Protein AF-A0A1N6KDY8-F1 (afdb_monomer)

Nearest PDB structures (foldseek):
  8d9o-assembly1_A  TM=4.601E-01  e=8.403E+00  synthetic construct

Foldseek 3Di:
DVVLVVLLVVLVVLLVVLVVVLVCCVVPVPVVLVVLLLLLQLVQDDDPDPLNVRRDNDSVVSVVVSVVLSVLSVLLSVLSVQLSVLSVVCVVPDPVSNVVSNPSSVVSVVSVCCSCCVVCVVSVVVSPDHDPPVVVCVVDPDDDDDDDD

Structure (mmCIF, N/CA/C/O backbone):
data_AF-A0A1N6KDY8-F1
#
_entry.id   AF-A0A1N6KDY8-F1
#
loop_
_atom_site.group_PDB
_atom_site.id
_atom_site.type_symbol
_atom_site.label_atom_id
_atom_site.label_alt_id
_atom_site.label_comp_id
_atom_site.label_asym_id
_atom_site.label_entity_id
_atom_site.label_seq_id
_atom_site.pdbx_PDB_ins_code
_atom_site.Cartn_x
_atom_site.Cartn_y
_atom_site.Cartn_z
_atom_site.occupancy
_atom_site.B_iso_or_equiv
_atom_site.auth_seq_id
_atom_site.auth_comp_id
_atom_site.auth_asym_id
_atom_site.auth_atom_id
_atom_site.pdbx_PDB_model_num
ATOM 1 N N . MET A 1 1 ? -8.803 4.320 28.330 1.00 80.94 1 MET A N 1
ATOM 2 C CA . MET A 1 1 ? -9.371 4.490 26.966 1.00 80.94 1 MET A CA 1
ATOM 3 C C . MET A 1 1 ? -8.377 5.062 25.954 1.00 80.94 1 MET A C 1
ATOM 5 O O . MET A 1 1 ? -8.415 4.642 24.803 1.00 80.94 1 MET A O 1
ATOM 9 N N . THR A 1 2 ? -7.444 5.923 26.368 1.00 91.69 2 THR A N 1
ATOM 10 C CA . THR A 1 2 ? -6.427 6.573 25.516 1.00 91.69 2 THR A CA 1
ATOM 11 C C . THR A 1 2 ? -5.674 5.621 24.578 1.00 91.69 2 THR A C 1
ATOM 13 O O . THR A 1 2 ? -5.621 5.867 23.379 1.00 91.69 2 THR A O 1
ATOM 16 N N . ILE A 1 3 ? -5.186 4.475 25.074 1.00 92.88 3 ILE A N 1
ATOM 17 C CA . ILE A 1 3 ? -4.441 3.494 24.256 1.00 92.88 3 ILE A CA 1
ATOM 18 C C . ILE A 1 3 ? -5.282 2.940 23.094 1.00 92.88 3 ILE A C 1
ATOM 20 O O . ILE A 1 3 ? -4.768 2.726 21.999 1.00 92.88 3 ILE A O 1
ATOM 24 N N . ARG A 1 4 ? -6.581 2.685 23.308 1.00 91.44 4 ARG A N 1
ATOM 25 C CA . ARG A 1 4 ? -7.453 2.128 22.259 1.00 91.44 4 ARG A CA 1
ATOM 26 C C . ARG A 1 4 ? -7.716 3.155 21.159 1.00 91.44 4 ARG A C 1
ATOM 28 O O . ARG A 1 4 ? -7.680 2.796 19.988 1.00 91.44 4 ARG A O 1
ATOM 35 N N . VAL A 1 5 ? -7.932 4.414 21.544 1.00 92.31 5 VAL A N 1
ATOM 36 C CA . VAL A 1 5 ? -8.114 5.531 20.605 1.00 92.31 5 VAL A CA 1
ATOM 37 C C . VAL A 1 5 ? -6.829 5.790 19.823 1.00 92.31 5 VAL A C 1
ATOM 39 O O . VAL A 1 5 ? -6.884 5.881 18.605 1.00 92.31 5 VAL A O 1
ATOM 42 N N . SER A 1 6 ? -5.672 5.803 20.490 1.00 95.69 6 SER A N 1
ATOM 43 C CA . SER A 1 6 ? -4.367 5.955 19.834 1.00 95.69 6 SER A CA 1
ATOM 44 C C . SER A 1 6 ? -4.143 4.897 18.747 1.00 95.69 6 SER A C 1
ATOM 46 O O . SER A 1 6 ? -3.841 5.248 17.611 1.00 95.69 6 SER A O 1
ATOM 48 N N . LYS A 1 7 ? -4.396 3.612 19.040 1.00 93.88 7 LYS A N 1
ATOM 49 C CA . LYS A 1 7 ? -4.294 2.535 18.035 1.00 93.88 7 LYS A CA 1
ATOM 50 C C . LYS A 1 7 ? -5.215 2.761 16.837 1.00 93.88 7 LYS A C 1
ATOM 52 O O . LYS A 1 7 ? -4.834 2.456 15.717 1.00 93.88 7 LYS A O 1
ATOM 57 N N . LEU A 1 8 ? -6.418 3.273 17.075 1.00 94.69 8 LEU A N 1
ATOM 58 C CA . LEU A 1 8 ? -7.387 3.535 16.019 1.00 94.69 8 LEU A CA 1
ATOM 59 C C . LEU A 1 8 ? -6.962 4.706 15.134 1.00 94.69 8 LEU A C 1
ATOM 61 O O . LEU A 1 8 ? -7.025 4.585 13.917 1.00 94.69 8 LEU A O 1
ATOM 65 N N . LEU A 1 9 ? -6.482 5.796 15.739 1.00 96.12 9 LEU A N 1
ATOM 66 C CA . LEU A 1 9 ? -5.964 6.951 15.008 1.00 96.12 9 LEU A CA 1
ATOM 67 C C . LEU A 1 9 ? -4.767 6.565 14.138 1.00 96.12 9 LEU A C 1
ATOM 69 O O . LEU A 1 9 ? -4.732 6.945 12.978 1.00 96.12 9 LEU A O 1
ATOM 73 N N . LEU A 1 10 ? -3.839 5.747 14.646 1.00 96.94 10 LEU A N 1
ATOM 74 C CA . LEU A 1 10 ? -2.696 5.271 13.857 1.00 96.94 10 LEU A CA 1
ATOM 75 C C . LEU A 1 10 ? -3.132 4.474 12.617 1.00 96.94 10 LEU A C 1
ATOM 77 O O . LEU A 1 10 ? -2.636 4.722 11.519 1.00 96.94 10 LEU A O 1
ATOM 81 N N . VAL A 1 11 ? -4.078 3.542 12.773 1.00 97.06 11 VAL A N 1
ATOM 82 C CA . VAL A 1 11 ? -4.587 2.742 11.644 1.00 97.06 11 VAL A CA 1
ATOM 83 C C . VAL A 1 11 ? -5.375 3.618 10.668 1.00 97.06 11 VAL A C 1
ATOM 85 O O . VAL A 1 11 ? -5.225 3.457 9.462 1.00 97.06 11 VAL A O 1
ATOM 88 N N . MET A 1 12 ? -6.163 4.572 11.171 1.00 96.56 12 MET A N 1
ATOM 89 C CA . MET A 1 12 ? -6.926 5.510 10.345 1.00 96.56 12 MET A CA 1
ATOM 90 C C . MET A 1 12 ? -6.004 6.424 9.530 1.00 96.56 12 MET A C 1
ATOM 92 O O . MET A 1 12 ? -6.229 6.594 8.335 1.00 96.56 12 MET A O 1
ATOM 96 N N . SER A 1 13 ? -4.938 6.956 10.135 1.00 97.19 13 SER A N 1
ATOM 97 C CA . SER A 1 13 ? -3.926 7.746 9.426 1.00 97.19 13 SER A CA 1
ATOM 98 C C . SER A 1 13 ? -3.258 6.933 8.319 1.00 97.19 13 SER A C 1
ATOM 100 O O . SER A 1 13 ? -3.077 7.437 7.213 1.00 97.19 13 SER A O 1
ATOM 102 N N . MET A 1 14 ? -2.947 5.659 8.580 1.00 96.81 14 MET A N 1
ATOM 103 C CA . MET A 1 14 ? -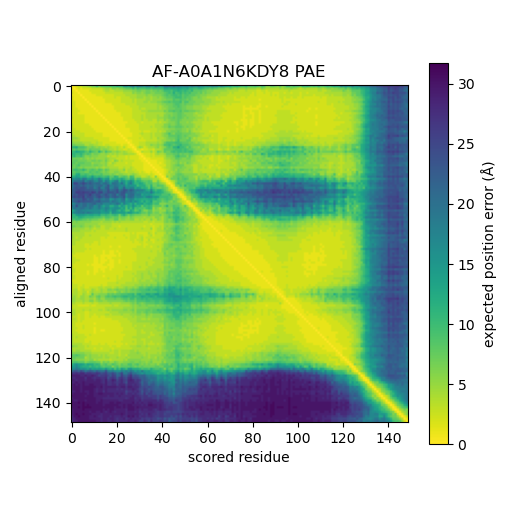2.390 4.778 7.554 1.00 96.81 14 MET A CA 1
ATOM 104 C C . MET A 1 14 ? -3.401 4.460 6.444 1.00 96.81 14 MET A C 1
ATOM 106 O O . MET A 1 14 ? -3.035 4.434 5.272 1.00 96.81 14 MET A O 1
ATOM 110 N N . ALA A 1 15 ? -4.675 4.246 6.788 1.00 96.62 15 ALA A N 1
ATOM 111 C CA . ALA A 1 15 ? -5.742 4.030 5.811 1.00 96.62 15 ALA A CA 1
ATOM 112 C C . ALA A 1 15 ? -5.893 5.239 4.879 1.00 96.62 15 ALA A C 1
ATOM 114 O O . ALA A 1 15 ? -5.997 5.072 3.663 1.00 96.62 15 ALA A O 1
ATOM 115 N N . LEU A 1 16 ? -5.857 6.451 5.444 1.00 96.94 16 LEU A N 1
ATOM 116 C CA . LEU A 1 16 ? -5.915 7.700 4.691 1.00 96.94 16 LEU A CA 1
ATOM 117 C C . LEU A 1 16 ? -4.716 7.838 3.750 1.00 96.94 16 LEU A C 1
ATOM 119 O O . LEU A 1 16 ? -4.915 8.071 2.562 1.00 96.94 16 LEU A O 1
ATOM 123 N N . LEU A 1 17 ? -3.494 7.635 4.255 1.00 95.94 17 LEU A N 1
ATOM 124 C CA . LEU A 1 17 ? -2.279 7.682 3.439 1.00 95.94 17 LEU A CA 1
ATOM 125 C C . LEU A 1 17 ? -2.359 6.695 2.269 1.00 95.94 17 LEU A C 1
ATOM 127 O O . LEU A 1 17 ? -2.201 7.098 1.122 1.00 95.94 17 LEU A O 1
ATOM 131 N N . ALA A 1 18 ? -2.659 5.423 2.543 1.00 94.94 18 ALA A N 1
ATOM 132 C CA . ALA A 1 18 ? -2.751 4.394 1.509 1.00 94.94 18 ALA A CA 1
ATOM 133 C C . ALA A 1 18 ? -3.844 4.704 0.472 1.00 94.94 18 ALA A C 1
ATOM 135 O O . ALA A 1 18 ? -3.657 4.445 -0.714 1.00 94.94 18 ALA A O 1
ATOM 136 N N . SER A 1 19 ? -4.960 5.305 0.901 1.00 95.31 19 SER A N 1
ATOM 137 C CA . SER A 1 19 ? -6.030 5.737 -0.006 1.00 95.31 19 SER A CA 1
ATOM 138 C C . SER A 1 19 ? -5.569 6.869 -0.922 1.00 95.31 19 SER A C 1
ATOM 140 O O . SER A 1 19 ? -5.846 6.826 -2.113 1.00 95.31 19 SER A O 1
ATOM 142 N N . LEU A 1 20 ? -4.850 7.862 -0.387 1.00 94.94 20 LEU A N 1
ATOM 143 C CA . LEU A 1 20 ? -4.318 8.978 -1.173 1.00 94.94 20 LEU A CA 1
ATOM 144 C C . LEU A 1 20 ? -3.247 8.520 -2.166 1.00 94.94 20 LEU A C 1
ATOM 146 O O . LEU A 1 20 ? -3.237 8.998 -3.294 1.00 94.94 20 LEU A O 1
ATOM 150 N N . VAL A 1 21 ? -2.381 7.584 -1.768 1.00 92.75 21 VAL A N 1
ATOM 151 C CA . VAL A 1 21 ? -1.354 7.019 -2.656 1.00 92.75 21 VAL A CA 1
ATOM 152 C C . VAL A 1 21 ? -2.002 6.222 -3.791 1.00 92.75 21 VAL A C 1
ATOM 154 O O . VAL A 1 21 ? -1.737 6.508 -4.956 1.00 92.75 21 VAL A O 1
ATOM 157 N N . SER A 1 22 ? -2.913 5.295 -3.468 1.00 92.56 22 SER A N 1
ATOM 158 C CA . SER A 1 22 ? -3.661 4.527 -4.476 1.00 92.56 22 SER A CA 1
ATOM 159 C C . SER A 1 22 ? -4.447 5.452 -5.414 1.00 92.56 22 SER A C 1
ATOM 161 O O . SER A 1 22 ? -4.384 5.304 -6.633 1.00 92.56 22 SER A O 1
ATOM 163 N N . PHE A 1 23 ? -5.125 6.465 -4.865 1.00 93.00 23 PHE A N 1
ATOM 164 C CA . PHE A 1 23 ? -5.851 7.454 -5.657 1.00 93.00 23 PHE A CA 1
ATOM 165 C C . PHE A 1 23 ? -4.923 8.243 -6.583 1.00 93.00 23 PHE A C 1
ATOM 167 O O . PHE A 1 23 ? -5.212 8.336 -7.770 1.00 93.00 23 PHE A O 1
ATOM 174 N N . GLY A 1 24 ? -3.792 8.745 -6.081 1.00 90.38 24 GLY A N 1
ATOM 175 C CA . GLY A 1 24 ? -2.805 9.467 -6.887 1.00 90.38 24 GLY A CA 1
ATOM 176 C C . GLY A 1 24 ? -2.266 8.623 -8.043 1.00 90.38 24 GLY A C 1
ATOM 177 O O . GLY A 1 24 ? -2.208 9.100 -9.177 1.00 90.38 24 GLY A O 1
ATOM 178 N N . ASN A 1 25 ? -1.971 7.349 -7.775 1.00 88.94 25 ASN A N 1
ATOM 179 C CA . ASN A 1 25 ? -1.537 6.393 -8.791 1.00 88.94 25 ASN A CA 1
ATOM 180 C C . ASN A 1 25 ? -2.621 6.084 -9.838 1.00 88.94 25 ASN A C 1
ATOM 182 O O . ASN A 1 25 ? -2.308 5.842 -11.001 1.00 88.94 25 ASN A O 1
ATOM 186 N N . LEU A 1 26 ? -3.900 6.116 -9.462 1.00 88.44 26 LEU A N 1
ATOM 187 C CA . LEU A 1 26 ? -5.009 5.935 -10.401 1.00 88.44 26 LEU A CA 1
ATOM 188 C C . LEU A 1 26 ? -5.291 7.196 -11.229 1.00 88.44 26 LEU A C 1
ATOM 190 O O . LEU A 1 26 ? -5.575 7.089 -12.420 1.00 88.44 26 LEU A O 1
ATOM 194 N N . THR A 1 27 ? -5.226 8.385 -10.622 1.00 88.31 27 THR A N 1
ATOM 195 C CA . THR A 1 27 ? -5.556 9.647 -11.303 1.00 88.31 27 THR A CA 1
ATOM 196 C C . THR A 1 27 ? -4.453 10.144 -12.224 1.00 88.31 27 THR A C 1
ATOM 198 O O . THR A 1 27 ? -4.752 10.710 -13.270 1.00 88.31 27 THR A O 1
ATOM 201 N N . ASP A 1 28 ? -3.190 9.929 -11.856 1.00 86.75 28 ASP A N 1
ATOM 202 C CA . ASP A 1 28 ? -2.028 10.311 -12.661 1.00 86.75 28 ASP A CA 1
ATOM 203 C C . ASP A 1 28 ? -1.247 9.063 -13.088 1.00 86.75 28 ASP A C 1
ATOM 205 O O . ASP A 1 28 ? -0.066 8.878 -12.789 1.00 86.75 28 ASP A O 1
ATOM 209 N N . TYR A 1 29 ? -1.951 8.150 -13.760 1.00 84.62 29 TYR A N 1
ATOM 210 C CA . TYR A 1 29 ? -1.399 6.856 -14.160 1.00 84.62 29 TYR A CA 1
ATOM 211 C C . TYR A 1 29 ? -0.185 7.003 -15.091 1.00 84.62 29 TYR A C 1
ATOM 213 O O . TYR A 1 29 ? 0.784 6.259 -14.972 1.00 84.62 29 TYR A O 1
ATOM 221 N N . GLY A 1 30 ? -0.212 7.968 -16.016 1.00 79.81 30 GLY A N 1
ATOM 222 C CA . GLY A 1 30 ? 0.844 8.154 -17.016 1.00 79.81 30 GLY A CA 1
ATOM 223 C C . GLY A 1 30 ? 2.188 8.558 -16.406 1.00 79.81 30 GLY A C 1
ATOM 224 O O . GLY A 1 30 ? 3.211 7.941 -16.708 1.00 79.81 30 GLY A O 1
ATOM 225 N N . SER A 1 31 ? 2.187 9.555 -15.517 1.00 80.75 31 SER A N 1
ATOM 226 C CA . SER A 1 31 ? 3.415 10.063 -14.893 1.00 80.75 31 SER A CA 1
ATOM 227 C C . SER A 1 31 ? 4.010 9.052 -13.913 1.00 80.75 31 SER A C 1
ATOM 229 O O . SER A 1 31 ? 5.219 8.817 -13.901 1.00 80.75 31 SER A O 1
ATOM 231 N N . ASN A 1 32 ? 3.158 8.389 -13.128 1.00 83.50 32 ASN A N 1
ATOM 232 C CA . ASN A 1 32 ? 3.597 7.386 -12.161 1.00 83.50 32 ASN A CA 1
ATOM 233 C C . ASN A 1 32 ? 4.055 6.081 -12.833 1.00 83.50 32 ASN A C 1
ATOM 235 O O . ASN A 1 32 ? 5.033 5.473 -12.393 1.00 83.50 32 ASN A O 1
ATOM 239 N N . LEU A 1 33 ? 3.433 5.681 -13.949 1.00 83.94 33 LEU A N 1
ATOM 240 C CA . LEU A 1 33 ? 3.945 4.580 -14.762 1.00 83.94 33 LEU A CA 1
ATOM 241 C C . LEU A 1 33 ? 5.341 4.910 -15.299 1.00 83.94 33 LEU A C 1
ATOM 243 O O . LEU A 1 33 ? 6.222 4.058 -15.2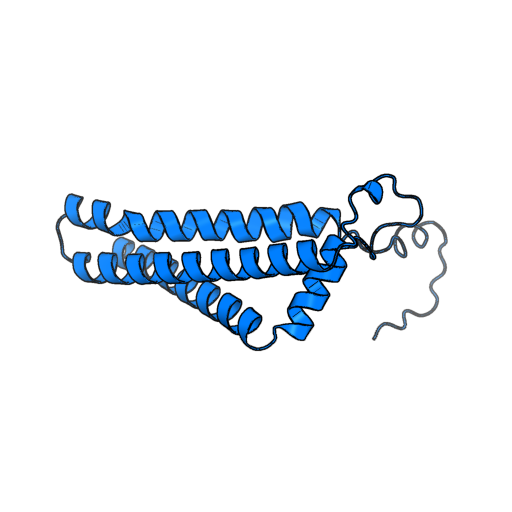23 1.00 83.94 33 LEU A O 1
ATOM 247 N N . ALA A 1 34 ? 5.570 6.129 -15.799 1.00 81.19 34 ALA A N 1
ATOM 248 C CA . ALA A 1 34 ? 6.892 6.537 -16.274 1.00 81.19 34 ALA A CA 1
ATOM 249 C C . ALA A 1 34 ? 7.951 6.426 -15.163 1.00 81.19 34 ALA A C 1
ATOM 251 O O . ALA A 1 34 ? 9.034 5.892 -15.401 1.00 81.19 34 ALA A O 1
ATOM 252 N N . PHE A 1 35 ? 7.621 6.818 -13.926 1.00 79.19 35 PHE A N 1
ATOM 253 C CA . PHE A 1 35 ? 8.499 6.622 -12.767 1.00 79.19 35 PHE A CA 1
ATOM 254 C C . PHE A 1 35 ? 8.850 5.143 -12.535 1.00 79.19 35 PHE A C 1
ATOM 256 O O . PHE A 1 35 ? 10.024 4.797 -12.394 1.00 79.19 35 PHE A O 1
ATOM 263 N N . VAL A 1 36 ? 7.861 4.244 -12.557 1.00 79.94 36 VAL A N 1
ATOM 264 C CA . VAL A 1 36 ? 8.110 2.798 -12.414 1.00 79.94 36 VAL A CA 1
ATOM 265 C C . VAL A 1 36 ? 8.931 2.256 -13.581 1.00 79.94 36 VAL A C 1
ATOM 267 O O . VAL A 1 36 ? 9.828 1.442 -13.374 1.00 79.94 36 VAL A O 1
ATOM 270 N N . GLN A 1 37 ? 8.689 2.728 -14.802 1.00 81.81 37 GLN A N 1
ATOM 271 C CA . GLN A 1 37 ? 9.488 2.349 -15.964 1.00 81.81 37 GLN A CA 1
ATOM 272 C C . GLN A 1 37 ? 10.950 2.777 -15.811 1.00 81.81 37 GLN A C 1
ATOM 274 O O . GLN A 1 37 ? 11.822 1.975 -16.133 1.00 81.81 37 GLN A O 1
ATOM 279 N N . HIS A 1 38 ? 11.233 3.970 -15.279 1.00 77.31 38 HIS A N 1
ATOM 280 C CA . HIS A 1 38 ? 12.599 4.402 -14.959 1.00 77.31 38 HIS A CA 1
ATOM 281 C C . HIS A 1 38 ? 13.262 3.462 -13.940 1.00 77.31 38 HIS A C 1
ATOM 283 O O . HIS A 1 38 ? 14.361 2.957 -14.174 1.00 77.31 38 HIS A O 1
ATOM 289 N N . VAL A 1 39 ? 12.553 3.123 -12.855 1.00 75.56 39 VAL A N 1
ATOM 290 C CA . VAL A 1 39 ? 13.047 2.172 -11.843 1.00 75.56 39 VAL A CA 1
ATOM 291 C C . VAL A 1 39 ? 13.340 0.805 -12.471 1.00 75.56 39 VAL A C 1
ATOM 293 O O . VAL A 1 39 ? 14.430 0.270 -12.295 1.00 75.56 39 VAL A O 1
ATOM 296 N N . PHE A 1 40 ? 12.420 0.245 -13.258 1.00 73.62 40 PHE A N 1
ATOM 297 C CA . PHE A 1 40 ? 12.595 -1.074 -13.879 1.00 73.62 40 PHE A CA 1
ATOM 298 C C . PHE A 1 40 ? 13.663 -1.088 -14.980 1.00 73.62 40 PHE A C 1
ATOM 300 O O . PHE A 1 40 ? 14.329 -2.107 -15.177 1.00 73.62 40 PHE A O 1
ATOM 307 N N . ARG A 1 41 ? 13.841 0.027 -15.699 1.00 69.44 41 ARG A N 1
ATOM 308 C CA . ARG A 1 41 ? 14.889 0.179 -16.719 1.00 69.44 41 ARG A CA 1
ATOM 309 C C . ARG A 1 41 ? 16.266 0.420 -16.120 1.00 69.44 41 ARG A C 1
ATOM 311 O O . ARG A 1 41 ? 17.239 0.287 -16.855 1.00 69.44 41 ARG A O 1
ATOM 318 N N . MET A 1 42 ? 16.356 0.727 -14.821 1.00 64.94 42 MET A N 1
ATOM 319 C CA . MET A 1 42 ? 17.616 1.034 -14.141 1.00 64.94 42 MET A CA 1
ATOM 320 C C . MET A 1 42 ? 18.426 2.108 -14.888 1.00 64.94 42 MET A C 1
ATOM 322 O O . MET A 1 42 ? 19.650 2.063 -14.934 1.00 64.94 42 MET A O 1
ATOM 326 N N . ASP A 1 43 ? 17.763 3.081 -15.508 1.00 59.38 43 ASP A N 1
ATOM 327 C CA . ASP A 1 43 ? 18.397 4.042 -16.422 1.00 59.38 43 ASP A CA 1
ATOM 328 C C . ASP A 1 43 ? 19.191 5.153 -15.715 1.00 59.38 43 ASP A C 1
ATOM 330 O O . ASP A 1 43 ? 19.889 5.934 -16.361 1.00 59.38 43 ASP A O 1
ATOM 334 N N . THR A 1 44 ? 19.153 5.177 -14.382 1.00 59.28 44 THR A N 1
ATOM 335 C CA . THR A 1 44 ? 19.938 6.087 -13.537 1.00 59.28 44 THR A CA 1
ATOM 336 C C . THR A 1 44 ? 21.181 5.438 -12.915 1.00 59.28 44 THR A C 1
ATOM 338 O O . THR A 1 44 ? 21.935 6.115 -12.214 1.00 59.28 44 THR A O 1
ATOM 341 N N . ILE A 1 45 ? 21.463 4.156 -13.195 1.00 63.28 45 ILE A N 1
ATOM 342 C CA . ILE A 1 45 ? 22.657 3.475 -12.669 1.00 63.28 45 ILE A CA 1
ATOM 343 C C . ILE A 1 45 ? 23.954 3.995 -13.303 1.00 63.28 45 ILE A C 1
ATOM 345 O O . ILE A 1 45 ? 23.995 4.532 -14.410 1.00 63.28 45 ILE A O 1
ATOM 349 N N . PHE A 1 46 ? 25.072 3.775 -12.610 1.00 56.72 46 PHE A N 1
ATOM 350 C CA . PHE A 1 46 ? 26.389 4.166 -13.102 1.00 56.72 46 PHE A CA 1
ATOM 351 C C . PHE A 1 46 ? 26.770 3.503 -14.430 1.00 56.72 46 PHE A C 1
ATOM 353 O O . PHE A 1 46 ? 26.695 2.270 -14.519 1.00 56.72 46 PHE A O 1
ATOM 360 N N . PRO A 1 47 ? 27.308 4.270 -15.404 1.00 56.34 47 PRO A N 1
ATOM 361 C CA . PRO A 1 47 ? 27.909 3.684 -16.593 1.00 56.34 47 PRO A CA 1
ATOM 362 C C . PRO A 1 47 ? 29.078 2.778 -16.172 1.00 56.34 47 PRO A C 1
ATOM 364 O O . PRO A 1 47 ? 29.988 3.214 -15.464 1.00 56.34 47 PRO A O 1
ATOM 367 N N . GLY A 1 48 ? 29.012 1.499 -16.559 1.00 61.09 48 GLY A N 1
ATOM 368 C CA . GLY A 1 48 ? 29.978 0.458 -16.178 1.00 61.09 48 GLY A CA 1
ATOM 369 C C . GLY A 1 48 ? 29.619 -0.360 -14.927 1.00 61.09 48 GLY A C 1
ATOM 370 O O . GLY A 1 48 ? 30.454 -1.126 -14.451 1.00 61.09 48 GLY A O 1
ATOM 371 N N . SER A 1 49 ? 28.411 -0.216 -14.369 1.00 60.88 49 SER A N 1
ATOM 372 C CA . SER A 1 49 ? 27.950 -1.075 -13.269 1.00 60.88 49 SER A CA 1
ATOM 373 C C . SER A 1 49 ? 27.492 -2.454 -13.763 1.00 60.88 49 SER A C 1
ATOM 375 O O . SER A 1 49 ? 26.707 -2.573 -14.700 1.00 60.88 49 SER A O 1
ATOM 377 N N . ALA A 1 50 ? 27.944 -3.515 -13.090 1.00 62.78 50 ALA A N 1
ATOM 378 C CA . ALA A 1 50 ? 27.592 -4.900 -13.414 1.00 62.78 50 ALA A CA 1
ATOM 379 C C . ALA A 1 50 ? 26.158 -5.295 -13.002 1.00 62.78 50 ALA A C 1
ATOM 381 O O . ALA A 1 50 ? 25.821 -6.467 -13.075 1.00 62.78 50 ALA A O 1
ATOM 382 N N . ILE A 1 51 ? 25.325 -4.353 -12.539 1.00 60.72 51 ILE A N 1
ATOM 383 C CA . ILE A 1 51 ? 23.965 -4.611 -12.019 1.00 60.72 51 ILE A CA 1
ATOM 384 C C . ILE A 1 51 ? 22.901 -4.419 -13.116 1.00 60.72 51 ILE A C 1
ATOM 386 O O . ILE A 1 51 ? 21.807 -4.971 -13.023 1.00 60.72 51 ILE A O 1
ATOM 390 N N . GLY A 1 52 ? 23.251 -3.744 -14.218 1.00 60.38 52 GLY A N 1
ATOM 391 C CA . GLY A 1 52 ? 22.336 -3.466 -15.332 1.00 60.38 52 GLY A CA 1
ATOM 392 C C . GLY A 1 52 ? 21.774 -4.699 -16.052 1.00 60.38 52 GLY A C 1
ATOM 393 O O . GLY A 1 52 ? 20.817 -4.566 -16.805 1.00 60.38 52 GLY A O 1
ATOM 394 N N . TYR A 1 53 ? 22.295 -5.908 -15.801 1.00 65.12 53 TYR A N 1
ATOM 395 C CA . TYR A 1 53 ? 21.732 -7.149 -16.359 1.00 65.12 53 TYR A CA 1
ATOM 396 C C . TYR A 1 53 ? 20.303 -7.444 -15.873 1.00 65.12 53 TYR A C 1
ATOM 398 O O . TYR A 1 53 ? 19.606 -8.240 -16.496 1.00 65.12 53 TYR A O 1
ATOM 406 N N . ARG A 1 54 ? 19.866 -6.824 -14.766 1.00 66.31 54 ARG A N 1
ATOM 407 C CA . ARG A 1 54 ? 18.505 -6.963 -14.223 1.00 66.31 54 ARG A CA 1
ATOM 408 C C . ARG A 1 54 ? 17.506 -5.973 -14.818 1.00 66.31 54 ARG A C 1
ATOM 410 O O . ARG A 1 54 ? 16.344 -6.007 -14.425 1.00 66.31 54 ARG A O 1
ATOM 417 N N . ALA A 1 55 ? 17.935 -5.098 -15.729 1.00 70.81 55 ALA A N 1
ATOM 418 C CA . ALA A 1 55 ? 17.051 -4.122 -16.346 1.00 70.81 55 ALA A CA 1
ATOM 419 C C . ALA A 1 55 ? 15.928 -4.835 -17.113 1.00 70.81 55 ALA A C 1
ATOM 421 O O . ALA A 1 55 ? 16.160 -5.567 -18.077 1.00 70.81 55 ALA A O 1
ATOM 422 N N . ILE A 1 56 ? 14.690 -4.606 -16.685 1.00 70.38 56 ILE A N 1
ATOM 423 C CA . ILE A 1 56 ? 13.505 -5.148 -17.342 1.00 70.38 56 ILE A CA 1
ATOM 424 C C . ILE A 1 56 ? 13.037 -4.097 -18.338 1.00 70.38 56 ILE A C 1
ATOM 426 O O . ILE A 1 56 ? 12.487 -3.069 -17.951 1.00 70.38 56 ILE A O 1
ATOM 430 N N . THR A 1 57 ? 13.239 -4.353 -19.629 1.00 74.81 57 THR A N 1
ATOM 431 C CA . THR A 1 57 ? 12.857 -3.434 -20.716 1.00 74.81 57 THR A CA 1
ATOM 432 C C . THR A 1 57 ? 11.468 -3.711 -21.289 1.00 74.81 57 THR A C 1
ATOM 434 O O . THR A 1 57 ? 10.925 -2.863 -21.996 1.00 74.81 57 THR A O 1
ATOM 437 N N . SER A 1 58 ? 10.876 -4.871 -20.976 1.00 80.25 58 SER A N 1
ATOM 438 C CA . SER A 1 58 ? 9.561 -5.263 -21.490 1.00 80.25 58 SER A CA 1
ATOM 439 C C . SER A 1 58 ? 8.449 -4.384 -20.898 1.00 80.25 58 SER A C 1
ATOM 441 O O . SER A 1 58 ? 8.193 -4.464 -19.691 1.00 80.25 58 SER A O 1
ATOM 443 N N . PRO A 1 59 ? 7.729 -3.596 -21.721 1.00 80.81 59 PRO A N 1
ATOM 444 C CA . PRO A 1 59 ? 6.675 -2.703 -21.240 1.00 80.81 59 PRO A CA 1
ATOM 445 C C . PRO A 1 59 ? 5.491 -3.465 -20.629 1.00 80.81 59 PRO A C 1
ATOM 447 O O . PRO A 1 59 ? 4.803 -2.937 -19.761 1.00 80.81 59 PRO A O 1
ATOM 450 N N . ILE A 1 60 ? 5.274 -4.724 -21.024 1.00 83.81 60 ILE A N 1
ATOM 451 C CA . ILE A 1 60 ? 4.219 -5.578 -20.458 1.00 83.81 60 ILE A CA 1
ATOM 452 C C . ILE A 1 60 ? 4.518 -5.889 -18.987 1.00 83.81 60 ILE A C 1
ATOM 454 O O . ILE A 1 60 ? 3.639 -5.753 -18.139 1.00 83.81 60 ILE A O 1
ATOM 458 N N . ILE A 1 61 ? 5.764 -6.256 -18.672 1.00 84.19 61 ILE A N 1
ATOM 459 C CA . ILE A 1 61 ? 6.176 -6.589 -17.300 1.00 84.19 61 ILE A CA 1
ATOM 460 C C . ILE A 1 61 ? 6.170 -5.333 -16.423 1.00 84.19 61 ILE A C 1
ATOM 462 O O . ILE A 1 61 ? 5.738 -5.390 -15.276 1.00 84.19 61 ILE A O 1
ATOM 466 N N . GLN A 1 62 ? 6.586 -4.191 -16.974 1.00 84.62 62 GLN A N 1
ATOM 467 C CA . GLN A 1 62 ? 6.553 -2.903 -16.276 1.00 84.62 62 GLN A CA 1
ATOM 468 C C . GLN A 1 62 ? 5.118 -2.482 -15.929 1.00 84.62 62 GLN A C 1
ATOM 470 O O . GLN A 1 62 ? 4.844 -2.116 -14.789 1.00 84.62 62 GLN A O 1
ATOM 475 N N . ASN A 1 63 ? 4.188 -2.606 -16.882 1.00 86.75 63 ASN A N 1
ATOM 476 C CA . ASN A 1 63 ? 2.768 -2.349 -16.642 1.00 86.75 63 ASN A CA 1
ATOM 477 C C . ASN A 1 63 ? 2.181 -3.313 -15.605 1.00 86.75 63 ASN A C 1
ATOM 479 O O . ASN A 1 63 ? 1.493 -2.876 -14.688 1.00 86.75 63 ASN A O 1
ATOM 483 N N . ALA A 1 64 ? 2.477 -4.612 -15.708 1.00 87.88 64 ALA A N 1
ATOM 484 C CA . ALA A 1 64 ? 2.006 -5.603 -14.743 1.00 87.88 64 ALA A CA 1
ATOM 485 C C . ALA A 1 64 ? 2.537 -5.325 -13.325 1.00 87.88 64 ALA A C 1
ATOM 487 O O . ALA A 1 64 ? 1.779 -5.401 -12.359 1.00 87.88 64 ALA A O 1
ATOM 488 N N . GLY A 1 65 ? 3.815 -4.950 -13.201 1.00 86.50 65 GLY A N 1
ATOM 489 C CA . GLY A 1 65 ? 4.420 -4.545 -11.934 1.00 86.50 65 GLY A CA 1
ATOM 490 C C . GLY A 1 65 ? 3.758 -3.300 -11.347 1.00 86.50 65 GLY A C 1
ATOM 491 O O . GLY A 1 65 ? 3.450 -3.274 -10.158 1.00 86.50 65 GLY A O 1
ATOM 492 N N . TYR A 1 66 ? 3.463 -2.300 -12.180 1.00 88.00 66 TYR A N 1
ATOM 493 C CA . TYR A 1 66 ? 2.782 -1.093 -11.724 1.00 88.00 66 TYR A CA 1
ATOM 494 C C . TYR A 1 66 ? 1.347 -1.370 -11.256 1.00 88.00 66 TYR A C 1
ATOM 496 O O . TYR A 1 66 ? 0.972 -0.974 -10.155 1.00 88.00 66 TYR A O 1
ATOM 504 N N . VAL A 1 67 ? 0.571 -2.140 -12.025 1.00 90.62 67 VAL A N 1
ATOM 505 C CA . VAL A 1 67 ? -0.783 -2.563 -11.628 1.00 90.62 67 VAL A CA 1
ATOM 506 C C . VAL A 1 67 ? -0.756 -3.352 -10.316 1.00 90.62 67 VAL A C 1
ATOM 508 O O . VAL A 1 67 ? -1.623 -3.152 -9.464 1.00 90.62 67 VAL A O 1
ATOM 511 N N . LEU A 1 68 ? 0.251 -4.208 -10.113 1.00 92.56 68 LEU A N 1
ATOM 512 C CA . LEU A 1 68 ? 0.423 -4.943 -8.861 1.00 92.56 68 LEU A CA 1
ATOM 513 C C . LEU A 1 68 ? 0.673 -4.003 -7.670 1.00 92.56 68 LEU A C 1
ATOM 515 O O . LEU A 1 68 ? 0.084 -4.217 -6.612 1.00 92.56 68 LEU A O 1
ATOM 519 N N . ILE A 1 69 ? 1.489 -2.956 -7.831 1.00 90.62 69 ILE A N 1
ATOM 520 C CA . ILE A 1 69 ? 1.732 -1.955 -6.777 1.00 90.62 69 ILE A CA 1
ATOM 521 C C . ILE A 1 69 ? 0.423 -1.257 -6.396 1.00 90.62 69 ILE A C 1
ATOM 523 O O . ILE A 1 69 ? 0.054 -1.262 -5.222 1.00 90.62 69 ILE A O 1
ATOM 527 N N . ILE A 1 70 ? -0.329 -0.755 -7.382 1.00 92.19 70 ILE A N 1
ATOM 528 C CA . ILE A 1 70 ? -1.623 -0.098 -7.137 1.00 92.19 70 ILE A CA 1
ATOM 529 C C . ILE A 1 70 ? -2.590 -1.055 -6.433 1.00 92.19 70 ILE A C 1
ATOM 531 O O . ILE A 1 70 ? -3.284 -0.668 -5.488 1.00 92.19 70 ILE A O 1
ATOM 535 N N . ALA A 1 71 ? -2.637 -2.320 -6.856 1.00 94.75 71 ALA A N 1
ATOM 536 C CA . ALA A 1 71 ? -3.484 -3.327 -6.229 1.00 94.75 71 ALA A CA 1
ATOM 537 C C . ALA A 1 71 ? -3.107 -3.542 -4.754 1.00 94.75 71 ALA A C 1
ATOM 539 O O . ALA A 1 71 ? -3.989 -3.545 -3.895 1.00 94.75 71 ALA A O 1
ATOM 540 N N . LEU A 1 72 ? -1.816 -3.664 -4.435 1.00 94.81 72 LEU A N 1
ATOM 541 C CA . LEU A 1 72 ? -1.331 -3.846 -3.063 1.00 94.81 72 LEU A CA 1
ATOM 542 C C . LEU A 1 72 ? -1.611 -2.628 -2.170 1.00 94.81 72 LEU A C 1
ATOM 544 O O . LEU A 1 72 ? -2.052 -2.788 -1.027 1.00 94.81 72 LEU A O 1
ATOM 548 N N . GLU A 1 73 ? -1.424 -1.415 -2.689 1.00 94.62 73 GLU A N 1
ATOM 549 C CA . GLU A 1 73 ? -1.766 -0.165 -1.997 1.00 94.62 73 GLU A CA 1
ATOM 550 C C . GLU A 1 73 ? -3.271 -0.076 -1.718 1.00 94.62 73 GLU A C 1
ATOM 552 O O . GLU A 1 73 ? -3.694 0.245 -0.605 1.00 94.62 73 GLU A O 1
ATOM 557 N N . THR A 1 74 ? -4.089 -0.445 -2.704 1.00 95.69 74 THR A N 1
ATOM 558 C CA . THR A 1 74 ? -5.552 -0.435 -2.592 1.00 95.69 74 THR A CA 1
ATOM 559 C C . THR A 1 74 ? -6.037 -1.472 -1.579 1.00 95.69 74 THR A C 1
ATOM 561 O O . THR A 1 74 ? -6.845 -1.157 -0.704 1.00 95.69 74 THR A O 1
ATOM 564 N N . VAL A 1 75 ? -5.510 -2.701 -1.624 1.00 97.25 75 VAL A N 1
ATOM 565 C CA . VAL A 1 75 ? -5.834 -3.752 -0.642 1.00 97.25 75 VAL A CA 1
ATOM 566 C C . VAL A 1 75 ? -5.395 -3.337 0.761 1.00 97.25 75 VAL A C 1
ATOM 568 O O . VAL A 1 75 ? -6.128 -3.570 1.725 1.00 97.25 75 VAL A O 1
ATOM 571 N N . THR A 1 76 ? -4.245 -2.672 0.887 1.00 97.00 76 THR A N 1
ATOM 572 C CA . THR A 1 76 ? -3.779 -2.101 2.156 1.00 97.00 76 THR A CA 1
ATOM 573 C C . THR A 1 76 ? -4.771 -1.074 2.695 1.00 97.00 76 THR A C 1
ATOM 575 O O . THR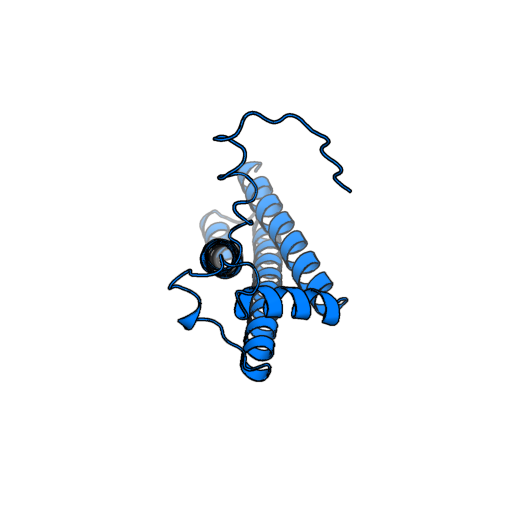 A 1 76 ? -5.189 -1.179 3.851 1.00 97.00 76 THR A O 1
ATOM 578 N N . ALA A 1 77 ? -5.196 -0.116 1.864 1.00 96.75 77 ALA A N 1
ATOM 579 C CA . ALA A 1 77 ? -6.171 0.903 2.241 1.00 96.75 77 ALA A CA 1
ATOM 580 C C . ALA A 1 77 ? -7.488 0.268 2.712 1.00 96.75 77 ALA A C 1
ATOM 582 O O . ALA A 1 77 ? -7.971 0.577 3.803 1.00 96.75 77 ALA A O 1
ATOM 583 N N . VAL A 1 78 ? -8.028 -0.683 1.942 1.00 97.38 78 VAL A N 1
ATOM 584 C CA . VAL A 1 78 ? -9.271 -1.396 2.272 1.00 97.38 78 VAL A CA 1
ATOM 585 C C . VAL A 1 78 ? -9.141 -2.166 3.590 1.00 97.38 78 VAL A C 1
ATOM 587 O O . VAL A 1 78 ? -9.991 -2.018 4.470 1.00 97.38 78 VAL A O 1
ATOM 590 N N . CYS A 1 79 ? -8.067 -2.938 3.783 1.00 97.31 79 CYS A N 1
ATOM 591 C CA . CYS A 1 79 ? -7.834 -3.677 5.028 1.00 97.31 79 CYS A CA 1
ATOM 592 C C . CYS A 1 79 ? -7.740 -2.742 6.244 1.00 97.31 79 CYS A C 1
ATOM 594 O O . CYS A 1 79 ? -8.340 -3.020 7.288 1.00 97.31 79 CYS A O 1
ATOM 596 N N . CYS A 1 80 ? -7.031 -1.617 6.114 1.00 96.81 80 CYS A N 1
ATOM 597 C CA . CYS A 1 80 ? -6.898 -0.619 7.174 1.00 96.81 80 CYS A CA 1
ATOM 598 C C . CYS A 1 80 ? -8.226 0.096 7.476 1.00 96.81 80 CYS A C 1
ATOM 600 O O . CYS A 1 80 ? -8.533 0.325 8.649 1.00 96.81 80 CYS A O 1
ATOM 602 N N . TRP A 1 81 ? -9.059 0.386 6.471 1.00 97.81 81 TRP A N 1
ATOM 603 C CA . TRP A 1 81 ? -10.403 0.937 6.682 1.00 97.81 81 TRP A CA 1
ATOM 604 C C . TRP A 1 81 ? -11.325 -0.053 7.393 1.00 97.81 81 TRP A C 1
ATOM 606 O O . TRP A 1 81 ? -11.961 0.310 8.387 1.00 97.81 81 TRP A O 1
ATOM 616 N N . ILE A 1 82 ? -11.336 -1.319 6.958 1.00 96.88 82 ILE A N 1
ATOM 617 C CA . ILE A 1 82 ? -12.089 -2.389 7.628 1.00 96.88 82 ILE A CA 1
ATOM 618 C C . ILE A 1 82 ? -11.619 -2.516 9.081 1.00 96.88 82 ILE A C 1
ATOM 620 O O . ILE A 1 82 ? -12.445 -2.505 9.993 1.00 96.88 82 ILE A O 1
ATOM 624 N N . GLY A 1 83 ? -10.303 -2.565 9.313 1.00 95.38 83 GLY A N 1
ATOM 625 C CA . GLY A 1 83 ? -9.710 -2.627 10.649 1.00 95.38 83 GLY A CA 1
ATOM 626 C C . GLY A 1 83 ? -10.073 -1.433 11.532 1.00 95.38 83 GLY A C 1
ATOM 627 O O . GLY A 1 83 ? -10.421 -1.605 12.700 1.00 95.38 83 GLY A O 1
ATOM 628 N N . THR A 1 84 ? -10.061 -0.223 10.974 1.00 96.00 84 THR A N 1
ATOM 629 C CA . THR A 1 84 ? -10.485 0.994 11.680 1.00 96.00 84 THR A CA 1
ATOM 630 C C . THR A 1 84 ? -11.952 0.898 12.096 1.00 96.00 84 THR A C 1
ATOM 632 O O . THR A 1 84 ? -12.284 1.143 13.258 1.00 96.00 84 THR A O 1
ATOM 635 N N . PHE A 1 85 ? -12.835 0.477 11.186 1.00 95.81 85 PHE A N 1
ATOM 636 C CA . PHE A 1 85 ? -14.267 0.359 11.457 1.00 95.81 85 PHE A CA 1
ATOM 637 C C . PHE A 1 85 ? -14.580 -0.729 12.495 1.00 95.81 85 PHE A C 1
ATOM 639 O O . PHE A 1 85 ? -15.346 -0.497 13.437 1.00 95.81 85 PHE A O 1
ATOM 646 N N . THR A 1 86 ? -13.956 -1.906 12.386 1.00 94.62 86 THR A N 1
ATOM 647 C CA . THR A 1 86 ? -14.139 -2.998 13.355 1.00 94.62 86 THR A CA 1
ATOM 648 C C . THR A 1 86 ? -13.624 -2.609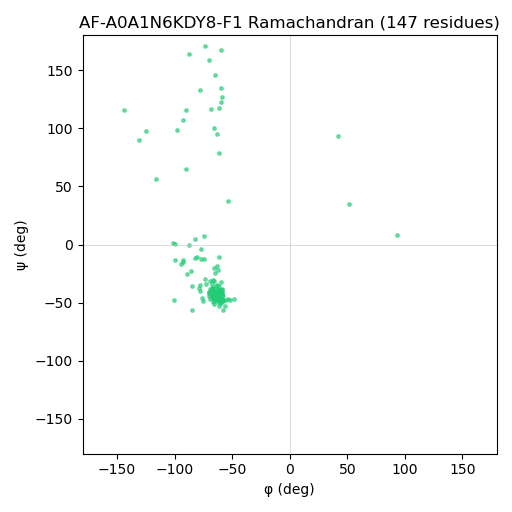 14.740 1.00 94.62 86 THR A C 1
ATOM 650 O O . THR A 1 86 ? -14.293 -2.873 15.743 1.00 94.62 86 THR A O 1
ATOM 653 N N . MET A 1 87 ? -12.472 -1.937 14.822 1.00 93.62 87 MET A N 1
ATOM 654 C CA . MET A 1 87 ? -11.928 -1.431 16.084 1.00 93.62 87 MET A CA 1
ATOM 655 C C . MET A 1 87 ? -12.790 -0.314 16.681 1.00 93.62 87 MET A C 1
ATOM 657 O O . MET A 1 87 ? -12.987 -0.291 17.898 1.00 93.62 87 MET A O 1
ATOM 661 N N . TRP A 1 88 ? -13.353 0.572 15.852 1.00 93.81 88 TRP A N 1
ATOM 662 C CA . TRP A 1 88 ? -14.255 1.637 16.301 1.00 93.81 88 TRP A CA 1
ATOM 663 C C . TRP A 1 88 ? -15.517 1.072 16.946 1.00 93.81 88 TRP A C 1
ATOM 665 O O . TRP A 1 88 ? -15.918 1.526 18.022 1.00 93.81 88 TRP A O 1
ATOM 675 N N . ARG A 1 89 ? -16.126 0.054 16.324 1.00 93.25 89 ARG A N 1
ATOM 676 C CA . ARG A 1 89 ? -17.308 -0.639 16.866 1.00 93.25 89 ARG A CA 1
ATOM 677 C C . ARG A 1 89 ? -16.988 -1.366 18.171 1.00 93.25 89 ARG A C 1
ATOM 679 O O . ARG A 1 89 ? -17.748 -1.263 19.127 1.00 93.25 89 ARG A O 1
ATOM 686 N N . ALA A 1 90 ? -15.832 -2.023 18.249 1.00 92.56 90 ALA A N 1
ATOM 687 C CA . ALA A 1 90 ? -15.394 -2.758 19.436 1.00 92.56 90 ALA A CA 1
ATOM 688 C C . ALA A 1 90 ? -14.743 -1.878 20.528 1.00 92.56 90 ALA A C 1
ATOM 690 O O . ALA A 1 90 ? -14.260 -2.407 21.528 1.00 92.56 90 ALA A O 1
ATOM 691 N N . ARG A 1 91 ? -14.702 -0.543 20.386 1.00 91.00 91 ARG A N 1
ATOM 692 C CA . ARG A 1 91 ? -13.900 0.332 21.269 1.00 91.00 91 ARG A CA 1
ATOM 693 C C . ARG A 1 91 ? -14.272 0.246 22.755 1.00 91.00 91 ARG A C 1
ATOM 695 O O . ARG A 1 91 ? -13.390 0.366 23.607 1.00 91.00 91 ARG A O 1
ATOM 702 N N . ARG A 1 92 ? -15.553 -0.002 23.059 1.00 90.12 92 ARG A N 1
ATOM 703 C CA . ARG A 1 92 ? -16.095 -0.180 24.423 1.00 90.12 92 ARG A CA 1
ATOM 704 C C . ARG A 1 92 ? -16.295 -1.650 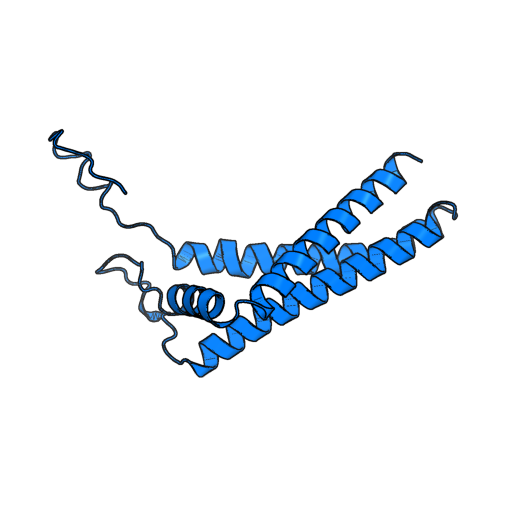24.822 1.00 90.12 92 ARG A C 1
ATOM 706 O O . ARG A 1 92 ? -16.743 -1.899 25.931 1.00 90.12 92 ARG A O 1
ATOM 713 N N . ALA A 1 93 ? -15.971 -2.599 23.943 1.00 90.62 93 ALA A N 1
ATOM 714 C CA . ALA A 1 93 ? -16.120 -4.024 24.224 1.00 90.62 93 ALA A CA 1
ATOM 715 C C . ALA A 1 93 ? -15.045 -4.530 25.203 1.00 90.62 93 ALA A C 1
ATOM 717 O O . ALA A 1 93 ? -14.068 -3.829 25.512 1.00 90.62 93 ALA A O 1
ATOM 718 N N . ASP A 1 94 ? -15.210 -5.769 25.660 1.00 91.62 94 ASP A N 1
ATOM 719 C CA . ASP A 1 94 ? -14.227 -6.476 26.472 1.00 91.62 94 ASP A CA 1
ATOM 720 C C . ASP A 1 94 ? -12.874 -6.627 25.742 1.00 91.62 94 ASP A C 1
ATOM 722 O O . ASP A 1 94 ? -12.723 -6.368 24.540 1.00 91.62 94 ASP A O 1
ATOM 726 N N . HIS A 1 95 ? -11.845 -7.021 26.491 1.00 88.06 95 HIS A N 1
ATOM 727 C CA . HIS A 1 95 ? -10.482 -7.116 25.972 1.00 88.06 95 HIS A CA 1
ATOM 728 C C . HIS A 1 95 ? -10.324 -8.163 24.860 1.00 88.06 95 HIS A C 1
ATOM 730 O O . HIS A 1 95 ? -9.568 -7.915 23.918 1.00 88.06 95 HIS A O 1
ATOM 736 N N . SER A 1 96 ? -11.040 -9.288 24.931 1.00 90.81 96 SER A N 1
ATOM 737 C CA . SER A 1 96 ? -10.961 -10.365 23.937 1.00 90.81 96 SER A CA 1
ATOM 738 C C . SER A 1 96 ? -11.569 -9.920 22.607 1.00 90.81 96 SER A C 1
ATOM 740 O O . SER A 1 96 ? -10.929 -10.014 21.553 1.00 90.81 96 SER A O 1
ATOM 742 N N . THR A 1 97 ? -12.754 -9.307 22.657 1.00 89.94 97 THR A N 1
ATOM 743 C CA . THR A 1 97 ? -13.440 -8.778 21.471 1.00 89.94 97 THR A CA 1
ATOM 744 C C . THR A 1 97 ? -12.630 -7.674 20.787 1.00 89.94 97 THR A C 1
ATOM 746 O O . THR A 1 97 ? -12.472 -7.684 19.562 1.00 89.94 97 THR A O 1
ATOM 749 N N . PHE A 1 98 ? -12.040 -6.753 21.559 1.00 89.50 98 PHE A N 1
ATOM 750 C CA . PHE A 1 98 ? -11.149 -5.729 21.003 1.00 89.50 98 PHE A CA 1
ATOM 751 C C . PHE A 1 98 ? -9.853 -6.325 20.433 1.00 89.50 98 PHE A C 1
ATOM 753 O O . PHE A 1 98 ? -9.282 -5.790 19.485 1.00 89.50 98 PHE A O 1
ATOM 760 N N . ASN A 1 99 ? -9.358 -7.438 20.981 1.00 90.50 99 ASN A N 1
ATOM 761 C CA . ASN A 1 99 ? -8.168 -8.082 20.438 1.00 90.50 99 ASN A CA 1
ATOM 762 C C . ASN A 1 99 ? -8.431 -8.678 19.050 1.00 90.50 99 ASN A C 1
ATOM 764 O O . ASN A 1 99 ? -7.628 -8.485 18.137 1.00 90.50 99 ASN A O 1
ATOM 768 N N . ARG A 1 100 ? -9.590 -9.325 18.877 1.00 91.19 100 ARG A N 1
ATOM 769 C CA . ARG A 1 100 ? -10.002 -9.939 17.609 1.00 91.19 100 ARG A CA 1
ATOM 770 C C . ARG A 1 100 ? -10.279 -8.911 16.510 1.00 91.19 100 ARG A C 1
ATOM 772 O O . ARG A 1 100 ? -9.977 -9.172 15.346 1.00 91.19 100 ARG A O 1
ATOM 779 N N . SER A 1 101 ? -10.798 -7.731 16.860 1.00 91.62 101 SER A N 1
ATOM 780 C CA . SER A 1 101 ? -11.114 -6.681 15.878 1.00 91.62 101 SER A CA 1
ATOM 781 C C . SER A 1 101 ? -9.884 -6.097 15.172 1.00 91.62 101 SER A C 1
ATOM 783 O O . SER A 1 101 ? -10.024 -5.570 14.069 1.00 91.62 101 SER A O 1
ATOM 785 N N . LYS A 1 102 ? -8.683 -6.249 15.753 1.00 91.81 102 LYS A N 1
ATOM 786 C CA . LYS A 1 102 ? -7.411 -5.764 15.189 1.00 91.81 102 LYS A CA 1
ATOM 787 C C . LYS A 1 102 ? -6.889 -6.580 14.006 1.00 91.81 102 LYS A C 1
ATOM 789 O O . LYS A 1 102 ? -5.959 -6.123 13.353 1.00 91.81 102 LYS A O 1
ATOM 794 N N . ARG A 1 103 ? -7.438 -7.768 13.719 1.00 95.00 103 ARG A N 1
ATOM 795 C CA . ARG A 1 103 ? -6.898 -8.678 12.688 1.00 95.00 103 ARG A CA 1
ATOM 796 C C . ARG A 1 103 ? -6.735 -7.995 11.325 1.00 95.00 103 ARG A C 1
ATOM 798 O O . ARG A 1 103 ? -5.674 -8.099 10.722 1.00 95.00 103 ARG A O 1
ATOM 805 N N . TRP A 1 104 ? -7.758 -7.262 10.887 1.00 94.44 104 TRP A N 1
ATOM 806 C CA . TRP A 1 104 ? -7.745 -6.527 9.618 1.00 94.44 104 TRP A CA 1
ATOM 807 C C . TRP A 1 104 ? -6.756 -5.363 9.616 1.00 94.44 104 TRP A C 1
ATOM 809 O O . TRP A 1 104 ? -6.038 -5.176 8.640 1.00 94.44 104 TRP A O 1
ATOM 819 N N . ALA A 1 105 ? -6.663 -4.637 10.733 1.00 94.88 105 ALA A N 1
ATOM 820 C CA . ALA A 1 105 ? -5.683 -3.571 10.892 1.00 94.88 105 ALA A CA 1
ATOM 821 C C . ALA A 1 105 ? -4.250 -4.117 10.811 1.00 94.88 105 ALA A C 1
ATOM 823 O O . ALA A 1 105 ? -3.432 -3.562 10.095 1.00 94.88 105 ALA A O 1
ATOM 824 N N . ILE A 1 106 ? -3.952 -5.230 11.489 1.00 96.38 106 ILE A N 1
ATOM 825 C CA . ILE A 1 106 ? -2.623 -5.857 11.448 1.00 96.38 106 ILE A CA 1
ATOM 826 C C . ILE A 1 106 ? -2.302 -6.326 10.027 1.00 96.38 106 ILE A C 1
ATOM 828 O O . ILE A 1 106 ? -1.234 -6.006 9.523 1.00 96.38 106 ILE A O 1
ATOM 832 N N . ALA A 1 107 ? -3.233 -7.018 9.364 1.00 96.38 107 ALA A N 1
ATOM 833 C CA . ALA A 1 107 ? -3.034 -7.479 7.991 1.00 96.38 107 ALA A CA 1
ATOM 834 C C . ALA A 1 107 ? -2.759 -6.315 7.023 1.00 96.38 107 ALA A C 1
ATOM 836 O O . ALA A 1 107 ? -1.798 -6.376 6.262 1.00 96.38 107 ALA A O 1
ATOM 837 N N . GLY A 1 108 ? -3.552 -5.239 7.098 1.00 95.94 108 GLY A N 1
ATOM 838 C CA . GLY A 1 108 ? -3.354 -4.041 6.282 1.00 95.94 108 GLY A CA 1
ATOM 839 C C . GLY A 1 108 ? -2.022 -3.349 6.569 1.00 95.94 108 GLY A C 1
ATOM 840 O O . GLY A 1 108 ? -1.272 -3.069 5.643 1.00 95.94 108 GLY A O 1
ATOM 841 N N . LEU A 1 109 ? -1.675 -3.141 7.842 1.00 96.69 109 LEU A N 1
ATOM 842 C CA . LEU A 1 109 ? -0.401 -2.525 8.227 1.00 96.69 109 LEU A CA 1
ATOM 843 C C . LEU A 1 109 ? 0.807 -3.347 7.760 1.00 96.69 109 LEU A C 1
ATOM 845 O O . LEU A 1 109 ? 1.770 -2.774 7.259 1.00 96.69 109 LEU A O 1
ATOM 849 N N . THR A 1 110 ? 0.760 -4.675 7.900 1.00 96.94 110 THR A N 1
ATOM 850 C CA . THR A 1 110 ? 1.830 -5.564 7.432 1.00 96.94 110 THR A CA 1
ATOM 851 C C . THR A 1 110 ? 1.950 -5.532 5.913 1.00 96.94 110 THR A C 1
ATOM 853 O O . THR A 1 110 ? 3.058 -5.390 5.403 1.00 96.94 110 THR A O 1
ATOM 856 N N . LEU A 1 111 ? 0.829 -5.625 5.191 1.00 95.75 111 LEU A N 1
ATOM 857 C CA . LEU A 1 111 ? 0.830 -5.565 3.731 1.00 95.75 111 LEU A CA 1
ATOM 858 C C . LEU A 1 111 ? 1.374 -4.227 3.231 1.00 95.75 111 LEU A C 1
ATOM 860 O O . LEU A 1 111 ? 2.234 -4.204 2.353 1.00 95.75 111 LEU A O 1
ATOM 864 N N . GLY A 1 112 ? 0.924 -3.128 3.835 1.00 94.38 112 GLY A N 1
ATOM 865 C CA . GLY A 1 112 ? 1.419 -1.796 3.538 1.00 94.38 112 GLY A CA 1
ATOM 866 C C . GLY A 1 112 ? 2.918 -1.711 3.759 1.00 94.38 112 GLY A C 1
ATOM 867 O O . GLY A 1 112 ? 3.660 -1.412 2.830 1.00 94.38 112 GLY A O 1
ATOM 868 N N . PHE A 1 113 ? 3.380 -2.049 4.963 1.00 95.12 113 PHE A N 1
ATOM 869 C CA . PHE A 1 113 ? 4.803 -2.031 5.288 1.00 95.12 113 PHE A CA 1
ATOM 870 C C . PHE A 1 113 ? 5.638 -2.815 4.270 1.00 95.12 113 PHE A C 1
ATOM 872 O O . PHE A 1 113 ? 6.622 -2.283 3.767 1.00 95.12 113 PHE A O 1
ATOM 879 N N . LEU A 1 114 ? 5.229 -4.037 3.917 1.00 93.69 114 LEU A N 1
ATOM 880 C CA . LEU A 1 114 ? 5.930 -4.845 2.918 1.00 93.69 114 LEU A CA 1
ATOM 881 C C . LEU A 1 114 ? 5.900 -4.204 1.530 1.00 93.69 114 LEU A C 1
ATOM 883 O O . LEU A 1 114 ? 6.917 -4.215 0.847 1.00 93.69 114 LEU A O 1
ATOM 887 N N . THR A 1 115 ? 4.775 -3.613 1.131 1.00 91.12 115 THR A N 1
ATOM 888 C CA . THR A 1 115 ? 4.649 -2.919 -0.156 1.00 91.12 115 THR A CA 1
ATOM 889 C C . THR A 1 115 ? 5.633 -1.754 -0.226 1.00 91.12 115 THR A C 1
ATOM 891 O O . THR A 1 115 ? 6.455 -1.712 -1.136 1.00 91.12 115 THR A O 1
ATOM 894 N N . TRP A 1 116 ? 5.639 -0.859 0.768 1.00 90.31 116 TRP A N 1
ATOM 895 C CA . TRP A 1 116 ? 6.552 0.288 0.766 1.00 90.31 116 TRP A CA 1
ATOM 896 C C . TRP A 1 116 ? 8.018 -0.120 0.924 1.00 90.31 116 TRP A C 1
ATOM 898 O O . TRP A 1 116 ? 8.883 0.352 0.183 1.00 90.31 116 TRP A O 1
ATOM 908 N N . GLN A 1 117 ? 8.305 -1.027 1.855 1.00 92.62 117 GLN A N 1
ATOM 909 C CA . GLN A 1 117 ? 9.667 -1.461 2.123 1.00 92.62 117 GLN A CA 1
ATOM 910 C C . GLN A 1 117 ? 10.256 -2.238 0.939 1.00 92.62 117 GLN A C 1
ATOM 912 O O . GLN A 1 117 ? 11.357 -1.935 0.491 1.00 92.62 117 GLN A O 1
ATOM 917 N N . VAL A 1 118 ? 9.548 -3.228 0.397 1.00 86.31 118 VAL A N 1
ATOM 918 C CA . VAL A 1 118 ? 10.092 -4.057 -0.687 1.00 86.31 118 VAL A CA 1
ATOM 919 C C . VAL A 1 118 ? 10.092 -3.290 -2.009 1.00 86.31 118 VAL A C 1
ATOM 921 O O . VAL A 1 118 ? 11.127 -3.239 -2.673 1.00 86.31 118 VAL A O 1
ATOM 924 N N . ALA A 1 119 ? 8.975 -2.658 -2.387 1.00 81.44 119 ALA A N 1
ATOM 925 C CA . ALA A 1 119 ? 8.866 -2.019 -3.699 1.00 81.44 119 ALA A CA 1
ATOM 926 C C . ALA A 1 119 ? 9.733 -0.758 -3.815 1.00 81.44 119 ALA A C 1
ATOM 928 O O . ALA A 1 119 ? 10.405 -0.569 -4.825 1.00 81.44 119 ALA A O 1
ATOM 929 N N . PHE A 1 120 ? 9.769 0.093 -2.786 1.00 78.88 120 PHE A N 1
ATOM 930 C CA . PHE A 1 120 ? 10.485 1.368 -2.877 1.00 78.88 120 PHE A CA 1
ATOM 931 C C . PHE A 1 120 ? 11.852 1.324 -2.205 1.00 78.88 120 PHE A C 1
ATOM 933 O O . PHE A 1 120 ? 12.835 1.751 -2.804 1.00 78.88 120 PHE A O 1
ATOM 940 N N . MET A 1 121 ? 11.949 0.807 -0.979 1.00 81.00 121 MET A N 1
ATOM 941 C CA . MET A 1 121 ? 13.229 0.837 -0.269 1.00 81.00 121 MET A CA 1
ATOM 942 C C . MET A 1 121 ? 14.202 -0.246 -0.731 1.00 81.00 121 MET A C 1
ATOM 944 O O . MET A 1 121 ? 15.391 0.037 -0.815 1.00 81.00 121 MET A O 1
ATOM 948 N N . SER A 1 122 ? 13.749 -1.457 -1.054 1.00 79.44 122 SER A N 1
ATOM 949 C CA . SER A 1 122 ? 14.638 -2.514 -1.557 1.00 79.44 122 SER A CA 1
ATOM 950 C C . SER A 1 122 ? 14.848 -2.412 -3.068 1.00 79.44 122 SER A C 1
ATOM 952 O O . SER A 1 122 ? 15.982 -2.268 -3.504 1.00 79.44 122 SER A O 1
ATOM 954 N N . ILE A 1 123 ? 13.777 -2.421 -3.869 1.00 75.62 123 ILE A N 1
ATOM 955 C CA . ILE A 1 123 ? 13.904 -2.391 -5.338 1.00 75.62 123 ILE A CA 1
ATOM 956 C C . ILE A 1 123 ? 14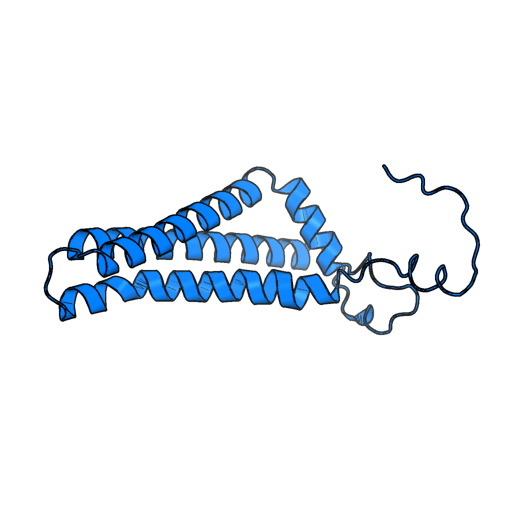.269 -0.983 -5.831 1.00 75.62 123 ILE A C 1
ATOM 958 O O . ILE A 1 123 ? 15.184 -0.821 -6.636 1.00 75.62 123 ILE A O 1
ATOM 962 N N . GLY A 1 124 ? 13.601 0.054 -5.322 1.00 70.25 124 GLY A N 1
ATOM 963 C CA . GLY A 1 124 ? 13.862 1.432 -5.744 1.00 70.25 124 GLY A CA 1
ATOM 964 C C . GLY A 1 124 ? 15.274 1.933 -5.416 1.00 70.25 124 GLY A C 1
ATOM 965 O O . GLY A 1 124 ? 15.845 2.671 -6.216 1.00 70.25 124 GLY A O 1
ATOM 966 N N . SER A 1 125 ? 15.876 1.518 -4.293 1.00 65.88 125 SER A N 1
ATOM 967 C CA . SER A 1 125 ? 17.242 1.941 -3.929 1.00 65.88 125 SER A CA 1
ATOM 968 C C . SER A 1 125 ? 18.335 1.275 -4.767 1.00 65.88 125 SER A C 1
ATOM 970 O O . SER A 1 125 ? 19.374 1.891 -5.007 1.00 65.88 125 SER A O 1
ATOM 972 N N . GLU A 1 126 ? 18.102 0.052 -5.254 1.00 63.59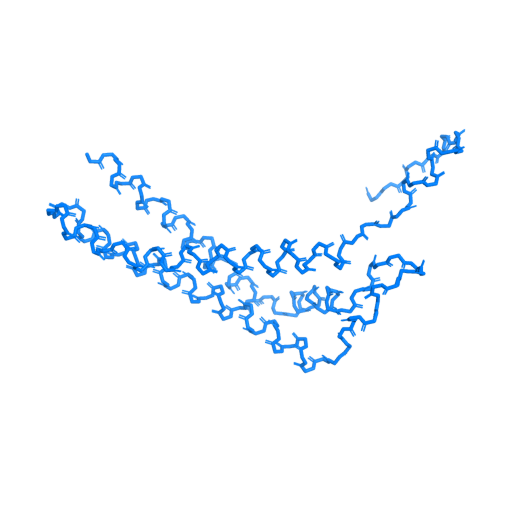 126 GLU A N 1
ATOM 973 C CA . GLU A 1 126 ? 19.031 -0.637 -6.156 1.00 63.59 126 GLU A CA 1
ATOM 974 C C . GLU A 1 126 ? 19.112 0.063 -7.519 1.00 63.59 126 GLU A C 1
ATOM 976 O O . GLU A 1 126 ? 20.192 0.166 -8.104 1.00 63.59 126 GLU A O 1
ATOM 981 N N . CYS A 1 127 ? 17.980 0.578 -8.007 1.00 58.09 127 CYS A N 1
ATOM 982 C CA . CYS A 1 127 ? 17.895 1.272 -9.290 1.00 58.09 127 CYS A CA 1
ATOM 983 C C . CYS A 1 127 ? 18.263 2.759 -9.175 1.00 58.09 127 CYS A C 1
ATOM 985 O O . CYS A 1 127 ? 18.875 3.311 -10.085 1.00 58.09 127 CYS A O 1
ATOM 987 N N . GLY A 1 128 ? 17.910 3.400 -8.057 1.00 51.75 128 GLY A N 1
ATOM 988 C CA . GLY A 1 128 ? 18.156 4.810 -7.765 1.00 51.75 128 GLY A CA 1
ATOM 989 C C . GLY A 1 128 ? 19.489 5.044 -7.060 1.00 51.75 128 GLY A C 1
ATOM 990 O O . GLY A 1 128 ? 19.519 5.503 -5.920 1.00 51.75 128 GLY A O 1
ATOM 991 N N . CYS A 1 129 ? 20.607 4.759 -7.727 1.00 39.78 129 CYS A N 1
ATOM 992 C CA . CYS A 1 129 ? 21.904 5.244 -7.259 1.00 39.78 129 CYS A CA 1
ATOM 993 C C . CYS A 1 129 ? 22.178 6.621 -7.898 1.00 39.78 129 CYS A C 1
ATOM 995 O O . CYS A 1 129 ? 22.309 6.696 -9.118 1.00 39.78 129 CYS A O 1
ATOM 997 N N . PRO A 1 130 ? 22.270 7.725 -7.132 1.00 41.38 130 PRO A N 1
ATOM 998 C CA . PRO A 1 130 ? 22.463 9.056 -7.705 1.00 41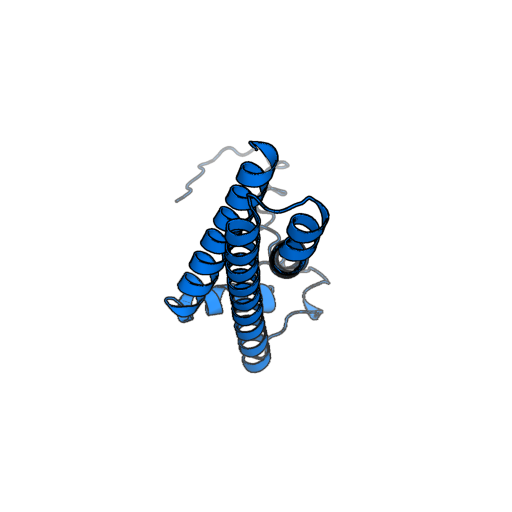.38 130 PRO A CA 1
ATOM 999 C C . PRO A 1 130 ? 23.822 9.152 -8.413 1.00 41.38 130 PRO A C 1
ATOM 1001 O O . PRO A 1 130 ? 24.798 8.577 -7.927 1.00 41.38 130 PRO A O 1
ATOM 1004 N N . PRO A 1 131 ? 23.954 9.914 -9.515 1.00 40.53 131 PRO A N 1
ATOM 1005 C CA . PRO A 1 131 ? 25.219 10.043 -10.225 1.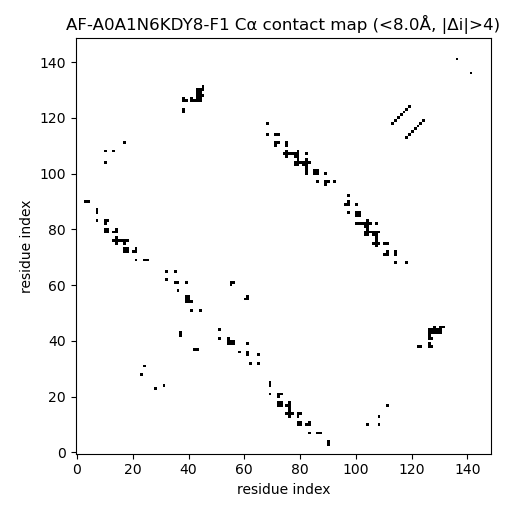00 40.53 131 PRO A CA 1
ATOM 1006 C C . PRO A 1 131 ? 26.335 10.606 -9.318 1.00 40.53 131 PRO A C 1
ATOM 1008 O O . PRO A 1 131 ? 26.225 11.684 -8.739 1.00 40.53 131 PRO A O 1
ATOM 1011 N N . ARG A 1 132 ? 27.466 9.887 -9.264 1.00 42.41 132 ARG A N 1
ATOM 1012 C CA . ARG A 1 132 ? 28.848 10.196 -8.816 1.00 42.41 132 ARG A CA 1
ATOM 1013 C C . ARG A 1 132 ? 29.415 11.446 -9.518 1.00 42.41 132 ARG A C 1
ATOM 1015 O O . ARG A 1 132 ? 30.611 11.528 -9.783 1.00 42.41 132 ARG A O 1
ATOM 1022 N N . GLY A 1 133 ? 28.608 12.472 -9.760 1.00 39.78 133 GLY A N 1
ATOM 1023 C CA . GLY A 1 133 ? 29.108 13.835 -9.906 1.00 39.78 133 GLY A CA 1
ATOM 1024 C C . GLY A 1 133 ? 29.781 14.332 -8.618 1.00 39.78 133 GLY A C 1
ATOM 1025 O O . GLY A 1 133 ? 30.651 15.195 -8.680 1.00 39.78 133 GLY A O 1
ATOM 1026 N N . MET A 1 134 ? 29.463 13.741 -7.455 1.00 43.38 134 MET A N 1
ATOM 1027 C CA . MET A 1 134 ? 30.046 14.138 -6.163 1.00 43.38 134 MET A CA 1
ATOM 1028 C C . MET A 1 134 ? 31.298 13.357 -5.732 1.00 43.38 134 MET A C 1
ATOM 1030 O O . MET A 1 134 ? 32.022 13.831 -4.865 1.00 43.38 134 MET A O 1
ATOM 1034 N N . ALA A 1 135 ? 31.627 12.212 -6.342 1.00 41.03 135 ALA A N 1
ATOM 1035 C CA . ALA A 1 135 ? 32.823 11.455 -5.940 1.00 41.03 135 ALA A CA 1
ATOM 1036 C C . ALA A 1 135 ? 34.113 11.927 -6.639 1.00 41.03 135 ALA A C 1
ATOM 1038 O O . ALA A 1 135 ? 35.205 11.730 -6.112 1.00 41.03 135 ALA A O 1
ATOM 1039 N N . LYS A 1 136 ? 34.016 12.580 -7.809 1.00 37.28 136 LYS A N 1
ATOM 1040 C CA . LYS A 1 136 ? 35.197 13.133 -8.502 1.00 37.28 136 LYS A CA 1
ATOM 1041 C C . LYS A 1 136 ? 35.539 14.566 -8.081 1.00 37.28 136 LYS A C 1
ATOM 1043 O O . LYS A 1 136 ? 36.708 14.936 -8.133 1.00 37.28 136 LYS A O 1
ATOM 1048 N N . LYS A 1 137 ? 34.571 15.357 -7.598 1.00 34.56 137 LYS A N 1
ATOM 1049 C CA . LYS A 1 137 ? 34.804 16.769 -7.237 1.00 34.56 137 LYS A CA 1
ATOM 1050 C C . LYS A 1 137 ? 35.445 16.975 -5.854 1.00 34.56 137 LYS A C 1
ATOM 1052 O O . LYS A 1 137 ? 35.919 18.067 -5.577 1.00 34.56 137 LYS A O 1
ATOM 1057 N N . ALA A 1 138 ? 35.541 15.934 -5.023 1.00 39.09 138 ALA A N 1
ATOM 1058 C CA . ALA A 1 138 ? 36.283 15.981 -3.756 1.00 39.09 138 ALA A CA 1
ATOM 1059 C C . ALA A 1 138 ? 37.804 15.756 -3.918 1.00 39.09 138 ALA A C 1
ATOM 1061 O O . ALA A 1 138 ? 38.556 16.004 -2.981 1.00 39.09 138 ALA A O 1
ATOM 1062 N N . ARG A 1 139 ? 38.279 15.313 -5.098 1.00 41.09 139 ARG A N 1
ATOM 1063 C CA . ARG A 1 139 ? 39.721 15.160 -5.398 1.00 41.09 139 ARG A CA 1
ATOM 1064 C C . ARG A 1 139 ? 40.331 16.299 -6.209 1.00 41.09 139 ARG A C 1
ATOM 1066 O O . ARG A 1 139 ? 41.549 16.381 -6.285 1.00 41.09 139 ARG A O 1
ATOM 1073 N N . SER A 1 140 ? 39.527 17.179 -6.800 1.00 42.56 140 SER A N 1
ATOM 1074 C CA . SER A 1 140 ? 40.030 18.343 -7.533 1.00 42.56 140 SER A CA 1
ATOM 1075 C C . SER A 1 140 ? 39.396 19.604 -6.958 1.00 42.56 140 SER A C 1
ATOM 1077 O O . SER A 1 140 ? 38.259 19.937 -7.296 1.00 42.56 140 SER A O 1
ATOM 1079 N N . GLY A 1 141 ? 40.116 20.280 -6.064 1.00 46.03 141 GLY A N 1
ATOM 1080 C CA . GLY A 1 141 ? 39.707 21.534 -5.431 1.00 46.03 141 GLY A CA 1
ATOM 1081 C C . GLY A 1 141 ? 39.506 22.667 -6.437 1.00 46.03 141 GLY A C 1
ATOM 1082 O O . GLY A 1 141 ? 40.360 23.529 -6.593 1.00 46.03 141 GLY A O 1
ATOM 1083 N N . SER A 1 142 ? 38.370 22.673 -7.129 1.00 35.47 142 SER A N 1
ATOM 1084 C CA . SER A 1 142 ? 37.987 23.741 -8.045 1.00 35.47 142 SER A CA 1
ATOM 1085 C C . SER A 1 142 ? 36.559 24.173 -7.743 1.00 35.47 142 SER A C 1
ATOM 1087 O O . SER A 1 142 ? 35.568 23.637 -8.255 1.00 35.47 142 SER A O 1
ATOM 1089 N N . SER A 1 143 ? 36.476 25.154 -6.844 1.00 44.62 143 SER A N 1
ATOM 1090 C CA . SER A 1 143 ? 35.311 26.006 -6.644 1.00 44.62 143 SER A CA 1
ATOM 1091 C C . SER A 1 143 ? 35.079 26.808 -7.913 1.00 44.62 143 SER A C 1
ATOM 1093 O O . SER A 1 143 ? 35.679 27.859 -8.106 1.00 44.62 143 SER A O 1
ATOM 1095 N N . ARG A 1 144 ? 34.208 26.325 -8.796 1.00 37.25 144 ARG A N 1
ATOM 1096 C CA . ARG A 1 144 ? 33.569 27.184 -9.792 1.00 37.25 144 ARG A CA 1
ATOM 1097 C C . ARG A 1 144 ? 32.129 26.731 -10.028 1.00 37.25 144 ARG A C 1
ATOM 1099 O O . ARG A 1 144 ? 31.871 25.596 -10.426 1.00 37.25 144 ARG A O 1
ATOM 1106 N N . HIS A 1 145 ? 31.244 27.653 -9.654 1.00 35.91 145 HIS A N 1
ATOM 1107 C CA . HIS A 1 145 ? 29.829 27.828 -9.976 1.00 35.91 145 HIS A CA 1
ATOM 1108 C C . HIS A 1 145 ? 28.935 26.584 -9.994 1.00 35.91 145 HIS A C 1
ATOM 1110 O O . HIS A 1 145 ? 28.733 25.930 -11.012 1.00 35.91 145 HIS A O 1
ATOM 1116 N N . LEU A 1 146 ? 28.320 26.344 -8.835 1.00 32.41 146 LEU A N 1
ATOM 1117 C CA . LEU A 1 146 ? 27.066 25.615 -8.693 1.00 32.41 146 LEU A CA 1
ATOM 1118 C C . LEU A 1 146 ? 25.958 26.444 -9.365 1.00 32.41 146 LEU A C 1
ATOM 1120 O O . LEU A 1 146 ? 25.485 27.420 -8.792 1.00 32.41 146 LEU A O 1
ATOM 1124 N N . ARG A 1 147 ? 25.578 26.083 -10.591 1.00 31.42 147 ARG A N 1
ATOM 1125 C CA . ARG A 1 147 ? 24.240 26.371 -11.115 1.00 31.42 147 ARG A CA 1
ATOM 1126 C C . ARG A 1 147 ? 23.426 25.096 -10.923 1.00 31.42 147 ARG A C 1
ATOM 1128 O O . ARG A 1 147 ? 23.603 24.135 -11.665 1.00 31.42 147 ARG A O 1
ATOM 1135 N N . TRP A 1 148 ? 22.648 25.083 -9.850 1.00 27.47 148 TRP A N 1
ATOM 1136 C CA . TRP A 1 148 ? 21.495 24.205 -9.689 1.00 27.47 148 TRP A CA 1
ATOM 1137 C C . TRP A 1 148 ? 20.281 24.904 -10.311 1.00 27.47 148 TRP A C 1
ATOM 1139 O O . TRP A 1 148 ? 20.357 26.104 -10.588 1.00 27.47 148 TRP A O 1
ATOM 1149 N N . CYS A 1 149 ? 19.221 24.137 -10.556 1.00 32.72 149 CYS A N 1
ATOM 1150 C CA . CYS A 1 149 ? 17.869 24.639 -10.790 1.00 32.72 149 CYS A CA 1
ATOM 1151 C C . CYS A 1 149 ? 17.502 25.822 -9.884 1.00 32.72 149 CYS A C 1
ATOM 1153 O O . CYS A 1 149 ? 17.938 25.820 -8.709 1.00 32.72 149 CYS A O 1
#

Mean predicted aligned error: 10.26 Å

Secondary structure (DSSP, 8-state):
-HHHHHHHHHHHHHHHHHHHHHHHHHHTHHHHHHHHHHHHHTTTSPTT-TTGGG----HHHHHHHHHHHHHHHHHHHHHHHHHHHHHHHTTTS-HHHHHHHTHHHHHHHHHHHHIIIIIIIIIIHHH----THHHHTTSS---------

pLDDT: mean 79.19, std 19.96, range [27.47, 97.81]

Sequence (149 aa):
MTIRVSKLLLVMSMALLASLVSFGNLTDYGSNLAFVQHVFRMDTIFPGSAIGYRAITSPIIQNAGYVLIIALETVTAVCCWIGTFTMWRARRADHSTFNRSKRWAIAGLTLGFLTWQVAFMSIGSECGCPPRGMAKKARSGSSRHLRWC

Radius of gyration: 21.28 Å; Cα contacts (8 Å, |Δi|>4): 136; chains: 1; bounding box: 57×38×48 Å

Organism: NCBI:txid60549

InterPro domains:
  IPR018681 Protein of unknown function DUF2165, transmembrane [PF09933] (4-126)

Solvent-accessible surface area (backbone atoms only — not comparable to full-atom values): 8103 Å² total; per-residue (Å²): 113,68,71,64,53,51,56,40,52,56,36,41,53,49,18,50,50,28,43,52,52,31,47,48,48,65,76,42,41,70,65,51,48,50,52,50,42,45,46,40,42,33,75,51,45,63,92,88,51,90,67,63,84,71,42,51,78,54,66,66,60,47,50,53,53,50,52,47,50,45,50,48,32,42,51,18,15,51,27,11,47,52,11,31,53,42,36,61,74,28,66,85,50,57,71,67,59,41,57,62,28,40,54,39,29,52,52,11,54,51,48,37,50,50,50,52,45,47,59,47,60,54,52,35,47,74,20,59,42,79,75,68,72,66,68,58,54,79,78,49,97,67,95,73,81,90,81,71,135